Protein AF-A0A7C6NKE1-F1 (afdb_monomer)

Sequence (172 aa):
MLIKQHADLFPNSGSLTVALSKFHKRTLKLDEVDITSKAIISVIVDIAYKNPRTYPVCFAILSKFISLLDDRSQNTLIQKIQNKFTKLNNVGYMEVWFQRAIKNKLNEIELNEPLCKLVKGEKVNIWNSEWISSCKLTKLMDSADFIDKDKLDEAEPIINSLEFNLFAQASG

Structure (mmCIF, N/CA/C/O backbone):
data_AF-A0A7C6NKE1-F1
#
_entry.id   AF-A0A7C6NKE1-F1
#
loop_
_atom_site.group_PDB
_atom_site.id
_atom_site.type_symbol
_atom_site.label_atom_id
_atom_site.label_alt_id
_atom_site.label_comp_id
_atom_site.label_asym_id
_atom_site.label_entity_id
_atom_site.label_seq_id
_atom_site.pdbx_PDB_ins_code
_atom_site.Cartn_x
_atom_site.Cartn_y
_atom_site.Cartn_z
_atom_site.occupancy
_atom_site.B_iso_or_equiv
_atom_site.auth_seq_id
_atom_site.auth_comp_id
_atom_site.auth_asym_id
_atom_site.auth_atom_id
_atom_site.pdbx_PDB_model_n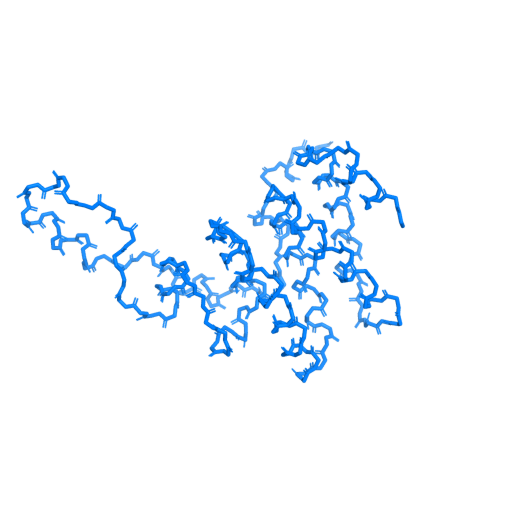um
ATOM 1 N N . MET A 1 1 ? 9.478 7.383 -18.198 1.00 64.75 1 MET A N 1
ATOM 2 C CA . MET A 1 1 ? 9.034 8.761 -17.887 1.00 64.75 1 MET A CA 1
ATOM 3 C C . MET A 1 1 ? 7.720 9.171 -18.585 1.00 64.75 1 MET A C 1
ATOM 5 O O . MET A 1 1 ? 7.336 10.318 -18.453 1.00 64.75 1 MET A O 1
ATOM 9 N N . LEU A 1 2 ? 6.980 8.252 -19.236 1.00 83.12 2 LEU A N 1
ATOM 10 C CA . LEU A 1 2 ? 5.728 8.561 -19.958 1.00 83.12 2 LEU A CA 1
ATOM 11 C C . LEU A 1 2 ? 4.459 8.420 -19.091 1.00 83.12 2 LEU A C 1
ATOM 13 O O . LEU A 1 2 ? 3.610 9.301 -19.082 1.00 83.12 2 LEU A O 1
ATOM 17 N N . ILE A 1 3 ? 4.357 7.350 -18.286 1.00 84.00 3 ILE A N 1
ATOM 18 C CA . ILE A 1 3 ? 3.213 7.138 -17.370 1.00 84.00 3 ILE A CA 1
ATOM 19 C C . ILE A 1 3 ? 3.105 8.283 -16.355 1.00 84.00 3 ILE A C 1
ATOM 21 O O . ILE A 1 3 ? 2.009 8.729 -16.037 1.00 84.00 3 ILE A O 1
ATOM 25 N N . LYS A 1 4 ? 4.247 8.792 -15.879 1.00 88.00 4 LYS A N 1
ATOM 26 C CA . LYS A 1 4 ? 4.288 9.925 -14.954 1.00 88.00 4 LYS A CA 1
ATOM 27 C C . LYS A 1 4 ? 3.744 11.207 -15.582 1.00 88.00 4 LYS A C 1
ATOM 29 O O . LYS A 1 4 ? 2.907 11.855 -14.971 1.00 88.00 4 LYS A O 1
ATOM 34 N N . GLN A 1 5 ? 4.185 11.532 -16.797 1.00 87.06 5 GLN A N 1
ATOM 35 C CA . GLN A 1 5 ? 3.672 12.684 -17.543 1.00 87.06 5 GLN A CA 1
ATOM 36 C C . GLN A 1 5 ? 2.162 12.561 -17.771 1.00 87.06 5 GLN A C 1
ATOM 38 O O . GLN A 1 5 ? 1.427 13.510 -17.530 1.00 87.06 5 GLN A O 1
ATOM 43 N N . HIS A 1 6 ? 1.684 11.371 -18.148 1.00 84.69 6 HIS A N 1
ATOM 44 C CA . HIS A 1 6 ? 0.252 11.105 -18.292 1.00 84.69 6 HIS A CA 1
ATOM 45 C C . HIS A 1 6 ? -0.520 11.300 -16.982 1.00 84.69 6 HIS A C 1
ATOM 47 O O . HIS A 1 6 ? -1.599 11.879 -16.991 1.00 84.69 6 HIS A O 1
ATOM 53 N N . ALA A 1 7 ? 0.041 10.860 -15.853 1.00 87.38 7 ALA A N 1
ATOM 54 C CA . ALA A 1 7 ? -0.569 11.037 -14.537 1.00 87.38 7 ALA A CA 1
ATOM 55 C C . ALA A 1 7 ? -0.670 12.506 -14.109 1.00 87.38 7 ALA A C 1
ATOM 57 O O . ALA A 1 7 ? -1.627 12.871 -13.434 1.00 87.38 7 ALA A O 1
ATOM 58 N N . ASP A 1 8 ? 0.309 13.332 -14.488 1.00 88.75 8 ASP A N 1
ATOM 59 C CA . ASP A 1 8 ? 0.290 14.766 -14.194 1.00 88.75 8 ASP A CA 1
ATOM 60 C C . ASP A 1 8 ? -0.699 15.522 -15.100 1.00 88.75 8 ASP A C 1
ATOM 62 O O . ASP A 1 8 ? -1.355 16.451 -14.638 1.00 88.75 8 ASP A O 1
ATOM 66 N N . LEU A 1 9 ? -0.835 15.118 -16.370 1.00 88.06 9 LEU A N 1
ATOM 67 C CA . LEU A 1 9 ? -1.745 15.752 -17.335 1.00 88.06 9 LEU A CA 1
ATOM 68 C C . LEU A 1 9 ? -3.209 15.313 -17.165 1.00 88.06 9 LEU A C 1
ATOM 70 O O . LEU A 1 9 ? -4.119 16.114 -17.364 1.00 88.06 9 LEU A O 1
ATOM 74 N N . PHE A 1 10 ? -3.442 14.046 -16.808 1.00 88.44 10 PHE A N 1
ATOM 75 C CA . PHE A 1 10 ? -4.771 13.431 -16.728 1.00 88.44 10 PHE A CA 1
ATOM 76 C C . PHE A 1 10 ? -4.966 12.685 -15.396 1.00 88.44 10 PHE A C 1
ATOM 78 O O . PHE A 1 10 ? -5.048 11.446 -15.375 1.00 88.44 10 PHE A O 1
ATOM 85 N N . PRO A 1 11 ? -5.042 13.413 -14.267 1.00 85.69 11 PRO A N 1
ATOM 86 C CA . PRO A 1 11 ? -5.164 12.805 -12.950 1.00 85.69 11 PRO A CA 1
ATOM 87 C C . PRO A 1 11 ? -6.457 11.993 -12.814 1.00 85.69 11 PRO A C 1
ATOM 89 O O . PRO A 1 11 ? -7.493 12.323 -13.390 1.00 85.69 11 PRO A O 1
ATOM 92 N N . ASN A 1 12 ? -6.397 10.904 -12.047 1.00 81.31 12 ASN A N 1
ATOM 93 C CA . ASN A 1 12 ? -7.501 9.965 -11.796 1.00 81.31 12 ASN A CA 1
ATOM 94 C C . ASN A 1 12 ? -8.176 9.381 -13.059 1.00 81.31 12 ASN A C 1
ATOM 96 O O . ASN A 1 12 ? -9.270 8.816 -12.973 1.00 81.31 12 ASN A O 1
ATOM 100 N N . SER A 1 13 ? -7.530 9.469 -14.227 1.00 86.56 13 SER A N 1
ATOM 101 C CA . SER A 1 13 ? -8.045 8.902 -15.474 1.00 86.56 13 SER A CA 1
ATOM 102 C C . SER A 1 13 ? -8.012 7.371 -15.459 1.00 86.56 13 SER A C 1
ATOM 104 O O . SER A 1 13 ? -7.025 6.759 -15.051 1.00 86.56 13 SER A O 1
ATOM 106 N N . GLY A 1 14 ? -9.050 6.723 -15.998 1.00 84.56 14 GLY A N 1
ATOM 107 C CA . GLY A 1 14 ? -9.061 5.264 -16.171 1.00 84.56 14 GLY A CA 1
ATOM 108 C C . GLY A 1 14 ? -7.918 4.759 -17.062 1.00 84.56 14 GLY A C 1
ATOM 109 O O . GLY A 1 14 ? -7.361 3.690 -16.820 1.00 84.56 14 GLY A O 1
ATOM 110 N N . SER A 1 15 ? -7.494 5.567 -18.038 1.00 88.38 15 SER A N 1
ATOM 111 C CA . SER A 1 15 ? -6.351 5.257 -18.908 1.00 88.38 15 SER A CA 1
ATOM 112 C C . SER A 1 15 ? -5.026 5.145 -18.139 1.00 88.38 15 SER A C 1
ATOM 114 O O . SER A 1 15 ? -4.189 4.306 -18.478 1.00 88.38 15 SER A O 1
ATOM 116 N N . LEU A 1 16 ? -4.859 5.919 -17.057 1.00 90.69 16 LEU A N 1
ATOM 117 C CA . LEU A 1 16 ? -3.704 5.822 -16.165 1.00 90.69 16 LEU A CA 1
ATOM 118 C C . LEU A 1 16 ? -3.700 4.480 -15.427 1.00 90.69 16 LEU A C 1
ATOM 120 O O . LEU A 1 16 ? -2.677 3.795 -15.409 1.00 90.69 16 LEU A O 1
ATOM 124 N N . THR A 1 17 ? -4.846 4.060 -14.884 1.00 89.88 17 THR A N 1
ATOM 125 C CA . THR A 1 17 ? -4.991 2.747 -14.237 1.00 89.88 17 THR A CA 1
ATOM 126 C C . THR A 1 17 ? -4.691 1.607 -15.211 1.00 89.88 17 THR A C 1
ATOM 128 O O . THR A 1 17 ? -4.006 0.653 -14.841 1.00 89.88 17 THR A O 1
ATOM 131 N N . VAL A 1 18 ? -5.125 1.711 -16.473 1.00 89.62 18 VAL A N 1
ATOM 132 C CA . VAL A 1 18 ? -4.809 0.722 -17.521 1.00 89.62 18 VAL A CA 1
ATOM 133 C C . VAL A 1 18 ? -3.303 0.666 -17.793 1.00 89.62 18 VAL A C 1
ATOM 135 O O . VAL A 1 18 ? -2.728 -0.423 -17.846 1.00 89.62 18 VAL A O 1
ATOM 138 N N . ALA A 1 19 ? -2.641 1.818 -17.932 1.00 92.19 19 ALA A N 1
ATOM 139 C CA . ALA A 1 19 ? -1.197 1.882 -18.153 1.00 92.19 19 ALA A CA 1
ATOM 140 C C . ALA A 1 19 ? -0.405 1.296 -16.971 1.00 92.19 19 ALA A C 1
ATOM 142 O O . ALA A 1 19 ? 0.504 0.488 -17.176 1.00 92.19 19 ALA A O 1
ATOM 143 N N . LEU A 1 20 ? -0.790 1.636 -15.738 1.00 94.12 20 LEU A N 1
ATOM 144 C CA . LEU A 1 20 ? -0.202 1.079 -14.518 1.00 94.12 20 LEU A CA 1
ATOM 145 C C . LEU A 1 20 ? -0.454 -0.425 -14.399 1.00 94.12 20 LEU A C 1
ATOM 147 O O . LEU A 1 20 ? 0.448 -1.157 -14.016 1.00 94.12 20 LEU A O 1
ATOM 151 N N . SER A 1 21 ? -1.627 -0.916 -14.799 1.00 92.69 21 SER A N 1
ATOM 152 C CA . SER A 1 21 ? -1.938 -2.352 -14.768 1.00 92.69 21 SER A CA 1
ATOM 153 C C . SER A 1 21 ? -1.083 -3.137 -15.764 1.00 92.69 21 SER A C 1
ATOM 155 O O . SER A 1 21 ? -0.595 -4.224 -15.455 1.00 92.69 21 SER A O 1
ATOM 157 N N . LYS A 1 22 ? -0.835 -2.575 -16.957 1.00 92.44 22 LYS A N 1
ATOM 158 C CA . LYS A 1 22 ? 0.129 -3.144 -17.914 1.00 92.44 22 LYS A CA 1
ATOM 159 C C . LYS A 1 22 ? 1.545 -3.146 -17.341 1.00 92.44 22 LYS A C 1
ATOM 161 O O . LYS A 1 22 ? 2.273 -4.115 -17.536 1.00 92.44 22 LYS A O 1
ATOM 166 N N . PHE A 1 23 ? 1.933 -2.086 -16.632 1.00 94.38 23 PHE A N 1
ATOM 167 C CA . PHE A 1 23 ? 3.232 -2.017 -15.969 1.00 94.38 23 PHE A CA 1
ATOM 168 C C . PHE A 1 23 ? 3.356 -3.047 -14.839 1.00 94.38 23 PHE A C 1
ATOM 170 O O . PHE A 1 23 ? 4.343 -3.773 -14.813 1.00 94.38 23 PHE A O 1
ATOM 177 N N . HIS A 1 24 ? 2.325 -3.207 -14.007 1.00 95.31 24 HIS A N 1
ATOM 178 C CA . HIS A 1 24 ? 2.257 -4.222 -12.955 1.00 95.31 24 HIS A CA 1
ATOM 179 C C . HIS A 1 24 ? 2.526 -5.637 -13.493 1.00 95.31 24 HIS A C 1
ATOM 181 O O . HIS A 1 24 ? 3.369 -6.362 -12.973 1.00 95.31 24 HIS A O 1
ATOM 187 N N . LYS A 1 25 ? 1.910 -6.012 -14.623 1.00 93.19 25 LYS A N 1
ATOM 188 C CA . LYS A 1 25 ? 2.178 -7.310 -15.275 1.00 93.19 25 LYS A CA 1
ATOM 189 C C . LYS A 1 25 ? 3.650 -7.504 -15.665 1.00 93.19 25 LYS A C 1
ATOM 191 O O . LYS A 1 25 ? 4.126 -8.634 -15.709 1.00 93.19 25 LYS A O 1
ATOM 196 N N . ARG A 1 26 ? 4.371 -6.423 -15.983 1.00 92.81 26 ARG A N 1
ATOM 197 C CA . ARG A 1 26 ? 5.807 -6.474 -16.300 1.00 92.81 26 ARG A CA 1
ATOM 198 C C . ARG A 1 26 ? 6.650 -6.558 -15.032 1.00 92.81 26 ARG A C 1
ATOM 200 O O . ARG A 1 26 ? 7.621 -7.302 -15.035 1.00 92.81 26 ARG A O 1
ATOM 207 N N . THR A 1 27 ? 6.270 -5.855 -13.962 1.00 93.44 27 THR A N 1
ATOM 208 C CA . THR A 1 27 ? 7.012 -5.880 -12.691 1.00 93.44 27 THR A CA 1
ATOM 209 C C . THR A 1 27 ? 6.961 -7.242 -12.009 1.00 93.44 27 THR A C 1
ATOM 211 O O . THR A 1 27 ? 7.920 -7.614 -11.347 1.00 93.44 27 THR A O 1
ATOM 214 N N . LEU A 1 28 ? 5.893 -8.024 -12.206 1.00 93.25 28 LEU A N 1
ATOM 215 C CA . LEU A 1 28 ? 5.812 -9.392 -11.674 1.00 93.25 28 LEU A CA 1
ATOM 216 C C . LEU A 1 28 ? 6.929 -10.314 -12.191 1.00 93.25 28 LEU A C 1
ATOM 218 O O . LEU A 1 28 ? 7.305 -11.238 -11.481 1.00 93.25 28 LEU A O 1
ATOM 222 N N . LYS A 1 29 ? 7.485 -10.028 -13.377 1.00 93.31 29 LYS A N 1
ATOM 223 C CA . LYS A 1 29 ? 8.588 -10.783 -13.996 1.00 93.31 29 LYS A CA 1
ATOM 224 C C . LYS A 1 29 ? 9.981 -10.368 -13.505 1.00 93.31 29 LYS A C 1
ATOM 226 O O . LYS A 1 29 ? 10.966 -10.835 -14.057 1.00 93.31 29 LYS A O 1
ATOM 231 N N . LEU A 1 30 ? 10.067 -9.415 -12.576 1.00 93.56 30 LEU A N 1
ATOM 232 C CA . LEU A 1 30 ? 11.342 -8.998 -11.997 1.00 93.56 30 LEU A CA 1
ATOM 233 C C . LEU A 1 30 ? 11.765 -9.992 -10.917 1.00 93.56 30 LEU A C 1
ATOM 235 O O . LEU A 1 30 ? 10.972 -10.289 -10.017 1.00 93.56 30 LEU A O 1
ATOM 239 N N . ASP A 1 31 ? 13.018 -10.425 -10.984 1.00 92.88 31 ASP A N 1
ATOM 240 C CA . ASP A 1 31 ? 13.620 -11.337 -10.006 1.00 92.88 31 ASP A CA 1
ATOM 241 C C . ASP A 1 31 ? 14.565 -10.613 -9.037 1.00 92.88 31 ASP A C 1
ATOM 243 O O . ASP A 1 31 ? 14.838 -11.110 -7.950 1.00 92.88 31 ASP A O 1
ATOM 247 N N . GLU A 1 32 ? 15.009 -9.405 -9.390 1.00 93.19 32 GLU A N 1
ATOM 248 C CA . GLU A 1 32 ? 15.888 -8.576 -8.568 1.00 93.19 32 GLU A CA 1
ATOM 249 C C . GLU A 1 32 ? 15.597 -7.081 -8.750 1.00 93.19 32 GLU A C 1
ATOM 251 O O . GLU A 1 32 ? 14.952 -6.655 -9.716 1.00 93.19 32 GLU A O 1
ATOM 256 N N . VAL A 1 33 ? 16.066 -6.280 -7.792 1.00 92.81 33 VAL A N 1
ATOM 257 C CA . VAL A 1 33 ? 16.090 -4.820 -7.904 1.00 92.81 33 VAL A CA 1
ATOM 258 C C . VAL A 1 33 ? 17.428 -4.351 -8.459 1.00 92.81 33 VAL A C 1
ATOM 260 O O . VAL A 1 33 ? 18.487 -4.866 -8.118 1.00 92.81 33 VAL A O 1
ATOM 263 N N . ASP A 1 34 ? 17.375 -3.305 -9.268 1.00 91.12 34 ASP A N 1
ATOM 264 C CA . ASP A 1 34 ? 18.539 -2.660 -9.863 1.00 91.12 34 ASP A 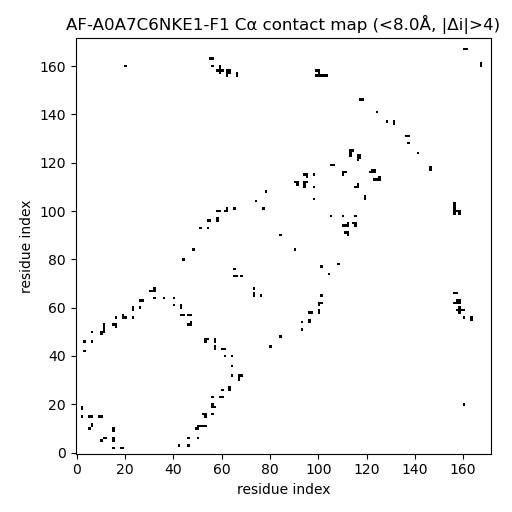CA 1
ATOM 265 C C . ASP A 1 34 ? 18.637 -1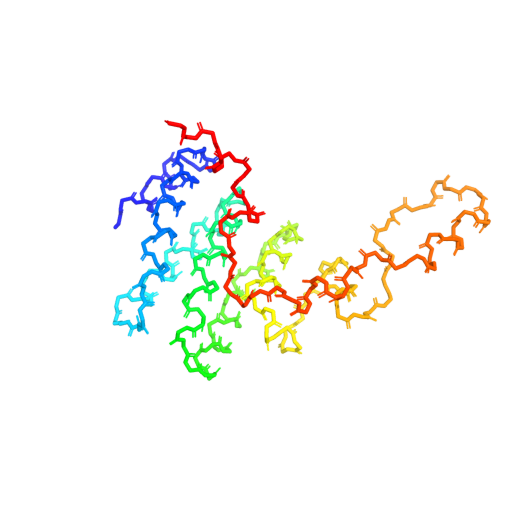.182 -9.442 1.00 91.12 34 ASP A C 1
ATOM 267 O O . ASP A 1 34 ? 17.827 -0.646 -8.675 1.00 91.12 34 ASP A O 1
ATOM 271 N N . ILE A 1 35 ? 19.618 -0.472 -10.002 1.00 86.00 35 ILE A N 1
ATOM 272 C CA . ILE A 1 35 ? 19.810 0.956 -9.731 1.00 86.00 35 ILE A CA 1
ATOM 273 C C . ILE A 1 35 ? 18.605 1.816 -10.161 1.00 86.00 35 ILE A C 1
ATOM 275 O O . ILE A 1 35 ? 18.363 2.882 -9.588 1.00 86.00 35 ILE A O 1
ATOM 279 N N . THR A 1 36 ? 17.816 1.358 -11.141 1.00 89.56 36 THR A N 1
ATOM 280 C CA . THR A 1 36 ? 16.654 2.090 -11.664 1.00 89.56 36 THR A CA 1
ATOM 281 C C . THR A 1 36 ? 15.400 1.891 -10.812 1.00 89.56 36 THR A C 1
ATOM 283 O O . THR A 1 36 ? 14.537 2.774 -10.756 1.00 89.56 36 THR A O 1
ATOM 286 N N . SER A 1 37 ? 15.330 0.792 -10.061 1.00 92.56 37 SER A N 1
ATOM 287 C CA . SER A 1 37 ? 14.192 0.402 -9.226 1.00 92.56 37 SER A CA 1
ATOM 288 C C . SER A 1 37 ? 13.832 1.474 -8.199 1.00 92.56 37 SER A C 1
ATOM 290 O O . SER A 1 37 ? 12.660 1.811 -8.032 1.00 92.56 37 SER A O 1
ATOM 292 N N . LYS A 1 38 ? 14.829 2.127 -7.588 1.00 91.75 38 LYS A N 1
ATOM 293 C CA . LYS A 1 38 ? 14.603 3.245 -6.655 1.00 91.75 38 LYS A CA 1
ATOM 294 C C . LYS A 1 38 ? 13.885 4.428 -7.315 1.00 91.75 38 LYS A C 1
ATOM 296 O O . LYS A 1 38 ? 13.002 5.036 -6.705 1.00 91.75 38 LYS A O 1
ATOM 301 N N . ALA A 1 39 ? 14.243 4.755 -8.557 1.00 93.62 39 ALA A N 1
ATOM 302 C CA . ALA A 1 39 ? 13.590 5.821 -9.310 1.00 93.62 39 ALA A CA 1
ATOM 303 C C . ALA A 1 39 ? 12.151 5.433 -9.679 1.00 93.62 39 ALA A C 1
ATOM 305 O O . ALA A 1 39 ? 11.241 6.250 -9.539 1.00 93.62 39 ALA A O 1
ATOM 306 N N . ILE A 1 40 ? 11.929 4.178 -10.079 1.00 94.94 40 ILE A N 1
ATOM 307 C CA . ILE A 1 40 ? 10.595 3.648 -10.381 1.00 94.94 40 ILE A CA 1
ATOM 308 C C . ILE A 1 40 ? 9.697 3.716 -9.145 1.00 94.94 40 ILE A C 1
ATOM 310 O O . ILE A 1 40 ? 8.611 4.282 -9.224 1.00 94.94 40 ILE A O 1
ATOM 314 N N . ILE A 1 41 ? 10.159 3.212 -7.999 1.00 96.38 41 ILE A N 1
ATOM 315 C CA . ILE A 1 41 ? 9.421 3.254 -6.731 1.00 96.38 41 ILE A CA 1
ATOM 316 C C . ILE A 1 41 ? 9.034 4.696 -6.389 1.00 96.38 41 ILE A C 1
ATOM 318 O O . ILE A 1 41 ? 7.868 4.970 -6.114 1.00 96.38 41 ILE A O 1
ATOM 322 N N . SER A 1 42 ? 9.978 5.638 -6.483 1.00 95.50 42 SER A N 1
ATOM 323 C CA . SER A 1 42 ? 9.710 7.062 -6.239 1.00 95.50 42 SER A CA 1
ATOM 324 C C . SER A 1 42 ? 8.607 7.614 -7.152 1.00 95.50 42 SER A C 1
ATOM 326 O O . SER A 1 42 ? 7.693 8.299 -6.688 1.00 95.50 42 SER A O 1
ATOM 328 N N . VAL A 1 43 ? 8.640 7.260 -8.442 1.00 95.94 43 VAL A N 1
ATOM 329 C CA . VAL A 1 43 ? 7.615 7.648 -9.421 1.00 95.94 43 VAL A CA 1
ATOM 330 C C . VAL A 1 43 ? 6.255 7.035 -9.084 1.00 95.94 43 VAL A C 1
ATOM 332 O O . VAL A 1 43 ? 5.256 7.749 -9.114 1.00 95.94 43 VAL A O 1
ATOM 335 N N . ILE A 1 44 ? 6.196 5.744 -8.746 1.00 97.31 44 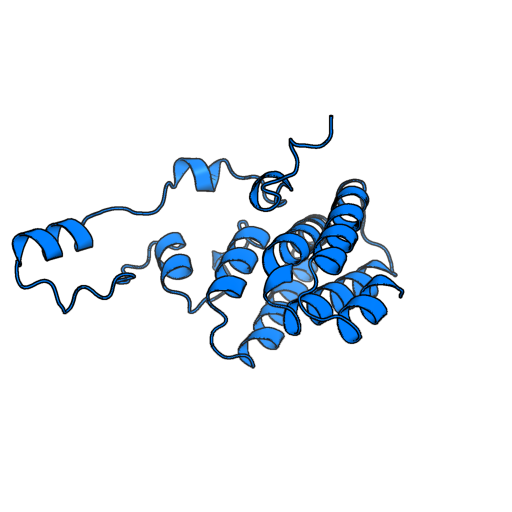ILE A N 1
ATOM 336 C CA . ILE A 1 44 ? 4.944 5.060 -8.387 1.00 97.31 44 ILE A CA 1
ATOM 337 C C . ILE A 1 44 ? 4.327 5.675 -7.130 1.00 97.31 44 ILE A C 1
ATOM 339 O O . ILE A 1 44 ? 3.126 5.945 -7.113 1.00 97.31 44 ILE A O 1
ATOM 343 N N . VAL A 1 45 ? 5.144 5.964 -6.117 1.00 96.50 45 VAL A N 1
ATOM 344 C CA . VAL A 1 45 ? 4.703 6.637 -4.891 1.00 96.50 45 VAL A CA 1
ATOM 345 C C . VAL A 1 45 ? 4.196 8.052 -5.189 1.00 96.50 45 VAL A C 1
ATOM 347 O O . VAL A 1 45 ? 3.200 8.471 -4.607 1.00 96.50 45 VAL A O 1
ATOM 350 N N . ASP A 1 46 ? 4.835 8.806 -6.092 1.00 95.38 46 ASP A N 1
ATOM 351 C CA . ASP A 1 46 ? 4.342 10.135 -6.492 1.00 95.38 46 ASP A CA 1
ATOM 352 C C . ASP A 1 46 ? 3.005 10.078 -7.239 1.00 95.38 46 ASP A C 1
ATOM 354 O O . ASP A 1 46 ? 2.128 10.906 -6.997 1.00 95.38 46 ASP A O 1
ATOM 358 N N . ILE A 1 47 ? 2.831 9.085 -8.116 1.00 95.50 47 ILE A N 1
ATOM 359 C CA . ILE A 1 47 ? 1.563 8.867 -8.821 1.00 95.50 47 ILE A CA 1
ATOM 360 C C . ILE A 1 47 ? 0.460 8.548 -7.814 1.00 95.50 47 ILE A C 1
ATOM 362 O O . ILE A 1 47 ? -0.573 9.212 -7.849 1.00 95.50 47 ILE A O 1
ATOM 366 N N . ALA A 1 48 ? 0.699 7.600 -6.900 1.00 95.25 48 ALA A N 1
ATOM 367 C CA . ALA A 1 48 ? -0.246 7.246 -5.845 1.00 95.25 48 ALA A CA 1
ATOM 368 C C . ALA A 1 48 ? -0.634 8.479 -5.020 1.00 95.25 48 ALA A C 1
ATOM 370 O O . ALA A 1 48 ? -1.814 8.781 -4.896 1.00 95.25 48 ALA A O 1
ATOM 371 N N . TYR A 1 49 ? 0.351 9.249 -4.551 1.00 93.56 49 TYR A N 1
ATOM 372 C CA . TYR A 1 49 ? 0.135 10.440 -3.724 1.00 93.56 49 TYR A CA 1
ATOM 373 C C . TYR A 1 49 ? -0.833 11.460 -4.346 1.00 93.56 49 TYR A C 1
ATOM 375 O O . TYR A 1 49 ? -1.586 12.114 -3.633 1.00 93.56 49 TYR A O 1
ATOM 383 N N . LYS A 1 50 ? -0.827 11.598 -5.675 1.00 92.25 50 LYS A N 1
ATOM 384 C CA . LYS A 1 50 ? -1.681 12.552 -6.402 1.00 92.25 50 LYS A CA 1
ATOM 385 C C . LYS A 1 50 ? -2.994 11.950 -6.903 1.00 92.25 50 LYS A C 1
ATOM 387 O O . LYS A 1 50 ? -3.889 12.695 -7.291 1.00 92.25 50 LYS A O 1
ATOM 392 N N . ASN A 1 51 ? -3.106 10.623 -6.942 1.00 92.62 51 ASN A N 1
ATOM 393 C CA . ASN A 1 51 ? -4.192 9.927 -7.624 1.00 92.62 51 ASN A CA 1
ATOM 394 C C . ASN A 1 51 ? -4.758 8.801 -6.749 1.00 92.62 51 ASN A C 1
ATOM 396 O O . ASN A 1 51 ? -4.386 7.640 -6.927 1.00 92.62 51 ASN A O 1
ATOM 400 N N . PRO A 1 52 ? -5.715 9.088 -5.849 1.00 91.88 52 PRO A N 1
ATOM 401 C CA . PRO A 1 52 ? -6.314 8.064 -4.992 1.00 91.88 52 PRO A CA 1
ATOM 402 C C . PRO A 1 52 ? -6.913 6.876 -5.751 1.00 91.88 52 PRO A C 1
ATOM 404 O O . PRO A 1 52 ? -6.885 5.739 -5.280 1.00 91.88 52 PRO A O 1
ATOM 407 N N . ARG A 1 53 ? -7.389 7.102 -6.983 1.00 91.62 53 ARG A N 1
ATOM 408 C CA . ARG A 1 53 ? -7.908 6.032 -7.847 1.00 91.62 53 ARG A CA 1
ATOM 409 C C . ARG A 1 53 ? -6.849 4.980 -8.204 1.00 91.62 53 ARG A C 1
ATOM 411 O O . ARG A 1 53 ? -7.203 3.859 -8.560 1.00 91.62 53 ARG A O 1
ATOM 418 N N . THR A 1 54 ? -5.560 5.317 -8.141 1.00 94.31 54 THR A N 1
ATOM 419 C CA . THR A 1 54 ? -4.473 4.402 -8.508 1.00 94.31 54 THR A CA 1
ATOM 420 C C . THR A 1 54 ? -3.899 3.634 -7.326 1.00 94.31 54 THR A C 1
ATOM 422 O O . THR A 1 54 ? -3.032 2.799 -7.563 1.00 94.31 54 THR A O 1
ATOM 425 N N . TYR A 1 55 ? -4.364 3.855 -6.087 1.00 95.19 55 TYR A N 1
ATOM 426 C CA . TYR A 1 55 ? -3.849 3.129 -4.919 1.00 95.19 55 TYR A CA 1
ATOM 427 C C . TYR A 1 55 ? -3.784 1.610 -5.122 1.00 95.19 55 TYR A C 1
ATOM 429 O O . TYR A 1 55 ? -2.685 1.084 -4.961 1.00 95.19 55 TYR A O 1
ATOM 437 N N . PRO A 1 56 ? -4.840 0.912 -5.588 1.00 95.88 56 PRO A N 1
ATOM 438 C CA . PRO A 1 56 ? -4.779 -0.543 -5.721 1.00 95.88 56 PRO A CA 1
ATOM 439 C C . PRO A 1 56 ? -3.609 -1.024 -6.584 1.00 95.88 56 PRO A C 1
ATOM 441 O O . PRO A 1 56 ? -2.772 -1.815 -6.157 1.00 95.88 56 PRO A O 1
ATOM 444 N N . VAL A 1 57 ? -3.494 -0.473 -7.795 1.00 96.31 57 VAL A N 1
ATOM 445 C CA . VAL A 1 57 ? -2.460 -0.884 -8.749 1.00 96.31 57 VAL A CA 1
ATOM 446 C C . VAL A 1 57 ? -1.069 -0.392 -8.342 1.00 96.31 57 VAL A C 1
ATOM 448 O O . VAL A 1 57 ? -0.085 -1.101 -8.543 1.00 96.31 57 VAL A O 1
ATOM 451 N N . CYS A 1 58 ? -0.960 0.798 -7.744 1.00 97.31 58 CYS A N 1
ATOM 452 C CA . CYS A 1 58 ? 0.309 1.325 -7.246 1.00 97.31 58 CYS A CA 1
ATOM 453 C C . CYS A 1 58 ? 0.844 0.478 -6.089 1.00 97.31 58 CYS A C 1
ATOM 455 O O . CYS A 1 58 ? 2.012 0.100 -6.119 1.00 97.31 58 CYS A O 1
ATOM 457 N N . PHE A 1 59 ? 0.010 0.147 -5.100 1.00 97.62 59 PHE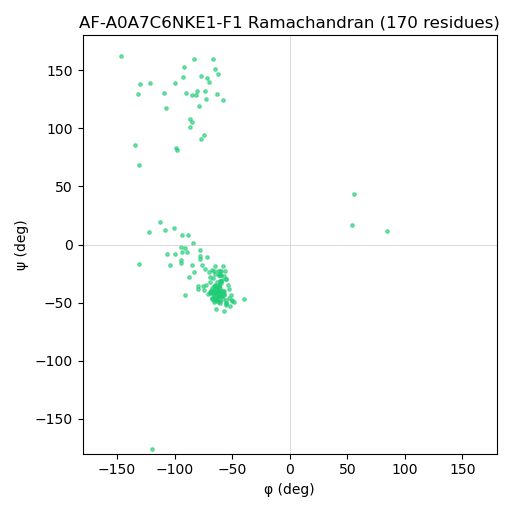 A N 1
ATOM 458 C CA . PHE A 1 59 ? 0.421 -0.693 -3.977 1.00 97.62 59 PHE A CA 1
ATOM 459 C C . PHE A 1 59 ? 0.672 -2.141 -4.393 1.00 97.62 59 PHE A C 1
ATOM 461 O O . PHE A 1 59 ? 1.575 -2.765 -3.844 1.00 97.62 59 PHE A O 1
ATOM 468 N N . ALA A 1 60 ? 0.005 -2.638 -5.437 1.00 97.38 60 ALA A N 1
ATOM 469 C CA . ALA A 1 60 ? 0.361 -3.923 -6.028 1.00 97.38 60 ALA A CA 1
ATOM 470 C C . ALA A 1 60 ? 1.774 -3.919 -6.630 1.00 97.38 60 ALA A C 1
ATOM 472 O O . ALA A 1 60 ? 2.591 -4.779 -6.303 1.00 97.38 60 ALA A O 1
ATOM 473 N N . ILE A 1 61 ? 2.123 -2.888 -7.406 1.00 97.69 61 ILE A N 1
ATOM 474 C CA . ILE A 1 61 ? 3.494 -2.705 -7.908 1.00 97.69 61 ILE A CA 1
ATOM 475 C C . ILE A 1 61 ? 4.496 -2.592 -6.749 1.00 97.69 61 ILE A C 1
ATOM 477 O O . ILE A 1 61 ? 5.555 -3.218 -6.786 1.00 97.69 61 ILE A O 1
ATOM 481 N N . LEU A 1 62 ? 4.171 -1.810 -5.715 1.00 97.88 62 LEU A N 1
ATOM 482 C CA . LEU A 1 62 ? 5.047 -1.626 -4.557 1.00 97.88 62 LEU A CA 1
ATOM 483 C C . LEU A 1 62 ? 5.244 -2.922 -3.765 1.00 97.88 62 LEU A C 1
ATOM 485 O O . LEU A 1 62 ? 6.370 -3.180 -3.362 1.00 97.88 62 LEU A O 1
ATOM 489 N N . SER A 1 63 ? 4.213 -3.756 -3.603 1.00 97.31 63 SER A N 1
ATOM 490 C CA . SER A 1 63 ? 4.322 -5.055 -2.921 1.00 97.31 63 SER A CA 1
ATOM 491 C C . SER A 1 63 ? 5.360 -5.962 -3.588 1.00 97.31 63 SER A C 1
ATOM 493 O O . SER A 1 63 ? 6.196 -6.561 -2.913 1.00 97.31 63 SER A O 1
ATOM 495 N N . LYS A 1 64 ? 5.404 -5.962 -4.930 1.00 97.25 64 LYS A N 1
ATOM 496 C CA . LYS A 1 64 ? 6.432 -6.678 -5.688 1.00 97.25 64 LYS A CA 1
ATOM 497 C C . LYS A 1 64 ? 7.821 -6.096 -5.428 1.00 97.25 64 LYS A C 1
ATOM 499 O O . LYS A 1 64 ? 8.731 -6.858 -5.127 1.00 97.25 64 LYS A O 1
ATOM 504 N N . PHE A 1 65 ? 8.001 -4.777 -5.490 1.00 97.12 65 PHE A N 1
ATOM 505 C CA . PHE A 1 65 ? 9.307 -4.177 -5.186 1.00 97.12 65 PHE A CA 1
ATOM 506 C C . PHE A 1 65 ? 9.762 -4.436 -3.747 1.00 97.12 65 PHE A C 1
ATOM 508 O O . PHE A 1 65 ? 10.925 -4.757 -3.544 1.00 97.12 65 PHE A O 1
ATOM 515 N N . ILE A 1 66 ? 8.863 -4.337 -2.765 1.00 96.12 66 ILE A N 1
ATOM 516 C CA . ILE A 1 66 ? 9.157 -4.631 -1.356 1.00 96.12 66 ILE A CA 1
ATOM 517 C C . ILE A 1 66 ? 9.623 -6.083 -1.215 1.00 96.12 66 ILE A C 1
ATOM 519 O O . ILE A 1 66 ? 10.646 -6.321 -0.585 1.00 96.12 66 ILE A O 1
ATOM 523 N N . SER A 1 67 ? 8.948 -7.035 -1.872 1.00 95.69 67 SER A N 1
ATOM 524 C CA . SER A 1 67 ? 9.308 -8.462 -1.813 1.00 95.69 67 SER A CA 1
ATOM 525 C C . SER A 1 67 ? 10.722 -8.791 -2.317 1.00 95.69 67 SER A C 1
ATOM 527 O O . SER A 1 67 ? 11.274 -9.814 -1.929 1.00 95.69 67 SER A O 1
ATOM 529 N N . LEU A 1 68 ? 11.311 -7.930 -3.155 1.00 95.88 68 LEU A N 1
ATOM 530 C CA . LEU A 1 68 ? 12.651 -8.105 -3.728 1.00 95.88 68 LEU A CA 1
ATOM 531 C C . LEU A 1 68 ? 13.766 -7.423 -2.914 1.00 95.88 68 LEU A C 1
ATOM 533 O O . LEU A 1 68 ? 14.939 -7.547 -3.258 1.00 95.88 68 LEU A O 1
ATOM 537 N N . LEU A 1 69 ? 13.419 -6.657 -1.878 1.00 95.38 69 LEU A N 1
ATOM 538 C CA . LEU A 1 69 ? 14.378 -5.950 -1.030 1.00 95.38 69 LEU A CA 1
ATOM 539 C C . LEU A 1 69 ? 14.779 -6.798 0.179 1.00 95.38 69 LEU A C 1
ATOM 541 O O . LEU A 1 69 ? 13.982 -7.587 0.684 1.00 95.38 69 LEU A O 1
ATOM 545 N N . ASP A 1 70 ? 15.988 -6.569 0.693 1.00 94.88 70 ASP A N 1
ATOM 546 C CA . ASP A 1 70 ? 16.394 -7.071 2.005 1.00 94.88 70 ASP A CA 1
ATOM 547 C C . ASP A 1 70 ? 15.595 -6.397 3.133 1.00 94.88 70 ASP A C 1
ATOM 549 O O . ASP A 1 70 ? 15.064 -5.296 2.974 1.00 94.88 70 ASP A O 1
ATOM 553 N N . ASP A 1 71 ? 15.562 -7.040 4.297 1.00 94.00 71 ASP A N 1
ATOM 554 C CA . ASP A 1 71 ? 14.770 -6.632 5.461 1.00 94.00 71 ASP A CA 1
ATOM 555 C C . ASP A 1 71 ? 14.964 -5.156 5.868 1.00 94.00 71 ASP A C 1
ATOM 557 O O . ASP A 1 71 ? 14.001 -4.417 6.097 1.00 94.00 71 ASP A O 1
ATOM 561 N N . ARG A 1 72 ? 16.214 -4.668 5.871 1.00 94.81 72 ARG A N 1
ATOM 562 C CA . ARG A 1 72 ? 16.513 -3.275 6.246 1.00 94.81 72 ARG A CA 1
ATOM 563 C C . ARG A 1 72 ? 15.998 -2.301 5.194 1.00 94.81 72 ARG A C 1
ATOM 565 O O . ARG A 1 72 ? 15.449 -1.244 5.529 1.00 94.81 72 ARG A O 1
ATOM 572 N N . SER A 1 73 ? 16.180 -2.638 3.920 1.00 94.69 73 SER A N 1
ATOM 573 C CA . SER A 1 73 ? 15.697 -1.833 2.798 1.00 94.69 73 SER A CA 1
ATOM 574 C C . SER A 1 73 ? 14.169 -1.809 2.715 1.00 94.69 73 SER A C 1
ATOM 576 O O . SER A 1 73 ? 13.609 -0.746 2.430 1.00 94.69 73 SER A O 1
ATOM 578 N N . GLN A 1 74 ? 13.495 -2.925 3.018 1.00 95.38 74 GLN A N 1
ATOM 579 C CA . GLN A 1 74 ? 12.036 -2.991 3.144 1.00 95.38 74 GLN A CA 1
ATOM 580 C C . GLN A 1 74 ? 11.550 -1.989 4.188 1.00 95.38 74 GLN A C 1
ATOM 582 O O . GLN A 1 74 ? 10.807 -1.069 3.847 1.00 95.38 74 GLN A O 1
ATOM 587 N N . ASN A 1 75 ? 12.051 -2.091 5.421 1.00 95.06 75 ASN A N 1
ATOM 588 C CA . ASN A 1 75 ? 11.651 -1.225 6.531 1.00 95.06 75 ASN A CA 1
ATOM 589 C C . ASN A 1 75 ? 11.899 0.256 6.225 1.00 95.06 75 ASN A C 1
ATOM 591 O O . ASN A 1 75 ? 11.033 1.106 6.439 1.00 95.06 75 ASN A O 1
ATOM 595 N N . THR A 1 76 ? 13.046 0.566 5.618 1.00 95.31 76 THR A N 1
ATOM 596 C CA . THR A 1 76 ? 13.386 1.932 5.198 1.00 95.31 76 THR A CA 1
ATOM 597 C C . THR A 1 76 ? 12.401 2.478 4.160 1.00 95.31 76 THR A C 1
ATOM 599 O O . THR A 1 76 ? 11.999 3.643 4.228 1.00 95.31 76 THR A O 1
ATOM 602 N N . LEU A 1 77 ? 12.036 1.677 3.155 1.00 95.75 77 LEU A N 1
ATOM 603 C CA . LEU A 1 77 ? 11.095 2.093 2.114 1.00 95.75 77 LEU A CA 1
ATOM 604 C C . LEU A 1 77 ? 9.693 2.288 2.691 1.00 95.75 77 LEU A C 1
ATOM 606 O O . LEU A 1 77 ? 9.050 3.308 2.445 1.00 95.75 77 LEU A O 1
ATOM 610 N N . ILE A 1 78 ? 9.253 1.319 3.475 1.00 96.12 78 ILE A N 1
ATOM 611 C CA . ILE A 1 78 ? 7.962 1.283 4.136 1.00 96.12 78 ILE A CA 1
ATOM 612 C C . ILE A 1 78 ? 7.753 2.540 5.003 1.00 96.12 78 ILE A C 1
ATOM 614 O O . ILE A 1 78 ? 6.777 3.268 4.807 1.00 96.12 78 ILE A O 1
ATOM 618 N N . GLN A 1 79 ? 8.716 2.878 5.866 1.00 94.81 79 GLN A N 1
ATOM 619 C CA . GLN A 1 79 ? 8.665 4.093 6.689 1.00 94.81 79 GLN A CA 1
ATOM 620 C C . GLN A 1 79 ? 8.642 5.372 5.841 1.00 94.81 79 GLN A C 1
ATOM 622 O O . GLN A 1 79 ? 7.919 6.321 6.145 1.00 94.81 79 GLN A O 1
ATOM 627 N N . LYS A 1 80 ? 9.407 5.421 4.741 1.00 95.12 80 LYS A N 1
ATOM 628 C CA . LYS A 1 80 ? 9.395 6.574 3.821 1.00 95.12 80 LYS A CA 1
ATOM 629 C C . LYS A 1 80 ? 8.041 6.770 3.151 1.00 95.12 80 LYS A C 1
ATOM 631 O O . LYS A 1 80 ? 7.632 7.916 2.967 1.00 95.12 80 LYS A O 1
ATOM 636 N N . ILE A 1 81 ? 7.370 5.682 2.774 1.00 94.94 81 ILE A N 1
ATOM 637 C CA . ILE A 1 81 ? 6.020 5.736 2.211 1.00 94.94 81 ILE A CA 1
ATOM 638 C C . ILE A 1 81 ? 5.068 6.281 3.275 1.00 94.94 81 ILE A C 1
ATOM 640 O O . ILE A 1 81 ? 4.465 7.324 3.040 1.00 94.94 81 ILE A O 1
ATOM 644 N N . GLN A 1 82 ? 5.014 5.669 4.461 1.00 93.06 82 GLN A N 1
ATOM 645 C CA . GLN A 1 82 ? 4.148 6.121 5.554 1.00 93.06 82 GLN A CA 1
ATOM 646 C C . GLN A 1 82 ? 4.341 7.620 5.851 1.00 93.06 82 GLN A C 1
ATOM 648 O O . GLN A 1 82 ? 3.395 8.397 5.753 1.00 93.06 82 GLN A O 1
ATOM 653 N N 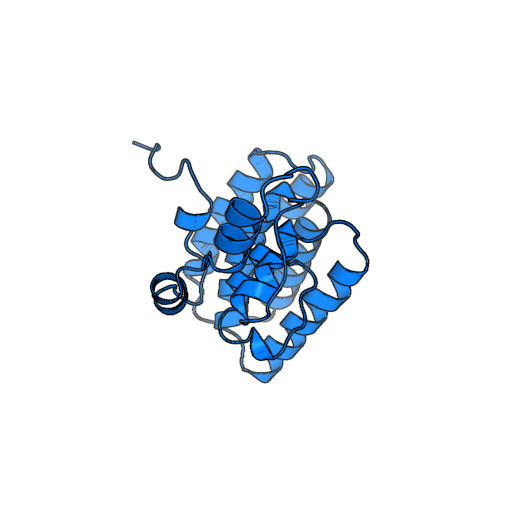. ASN A 1 83 ? 5.585 8.057 6.077 1.00 92.25 83 ASN A N 1
ATOM 654 C CA . ASN A 1 83 ? 5.928 9.455 6.365 1.00 92.25 83 ASN A CA 1
ATOM 655 C C . ASN A 1 83 ? 5.571 10.435 5.240 1.00 92.25 83 ASN A C 1
ATOM 657 O O . ASN A 1 83 ? 5.399 11.631 5.481 1.00 92.25 83 ASN A O 1
ATOM 661 N N . LYS A 1 84 ? 5.503 9.971 3.987 1.00 92.50 84 LYS A N 1
ATOM 662 C CA . LYS A 1 84 ? 5.055 10.816 2.878 1.00 92.50 84 LYS A CA 1
ATOM 663 C C . LYS A 1 84 ? 3.542 11.023 2.935 1.00 92.50 84 LYS A C 1
ATOM 665 O O . LYS A 1 84 ? 3.091 12.135 2.677 1.00 92.50 84 LYS A O 1
ATOM 670 N N . PHE A 1 85 ? 2.782 9.987 3.281 1.00 89.81 85 PHE A N 1
ATOM 671 C CA . PHE A 1 85 ? 1.320 10.013 3.281 1.00 89.81 85 PHE A CA 1
ATOM 672 C C . PHE A 1 85 ? 0.689 10.577 4.560 1.00 89.81 85 PHE A C 1
ATOM 674 O O . PHE A 1 85 ? -0.445 11.036 4.486 1.00 89.81 85 PHE A O 1
ATOM 681 N N . THR A 1 86 ? 1.410 10.663 5.683 1.00 86.25 86 THR A N 1
ATOM 682 C CA . THR A 1 86 ? 0.925 11.339 6.911 1.00 86.25 86 THR A CA 1
ATOM 683 C C . THR A 1 86 ? 0.549 12.809 6.699 1.00 86.25 86 THR A C 1
ATOM 685 O O . THR A 1 86 ? -0.174 13.388 7.502 1.00 86.25 86 THR A O 1
ATOM 688 N N . LYS A 1 87 ? 1.023 13.429 5.611 1.00 84.88 87 LYS A N 1
ATOM 689 C CA . LYS A 1 87 ? 0.698 14.811 5.225 1.00 84.88 87 LYS A CA 1
ATOM 690 C C . LYS A 1 87 ? -0.677 14.960 4.568 1.00 84.88 87 LYS A C 1
ATOM 692 O O . LYS A 1 87 ? -1.114 16.087 4.345 1.00 84.88 87 LYS A O 1
ATOM 697 N N . LEU A 1 88 ? -1.315 13.855 4.189 1.00 87.12 88 LEU A N 1
ATOM 698 C CA . LEU A 1 88 ? -2.617 13.850 3.538 1.00 87.12 88 LEU A CA 1
ATOM 699 C C . LEU A 1 88 ? -3.712 13.539 4.560 1.00 87.12 88 LEU A C 1
ATOM 701 O O . LEU A 1 88 ? -3.577 12.645 5.389 1.00 87.12 88 LEU A O 1
ATOM 705 N N . ASN A 1 89 ? -4.829 14.251 4.446 1.00 82.31 89 ASN A N 1
ATOM 706 C CA . ASN A 1 89 ? -6.049 13.920 5.176 1.00 82.31 89 ASN A CA 1
ATOM 707 C C . ASN A 1 89 ? -6.833 12.837 4.421 1.00 82.31 89 ASN A C 1
ATOM 709 O O . ASN A 1 89 ? -6.671 12.681 3.210 1.00 82.31 89 ASN A O 1
ATOM 713 N N . ASN A 1 90 ? -7.730 12.134 5.119 1.00 83.81 90 ASN A N 1
ATOM 714 C CA . ASN A 1 90 ? -8.641 11.141 4.531 1.00 83.81 90 ASN A CA 1
ATOM 715 C C . ASN A 1 90 ? -7.918 10.024 3.750 1.00 83.81 90 ASN A C 1
ATOM 717 O O . ASN A 1 90 ? -8.329 9.634 2.656 1.00 83.81 90 ASN A O 1
ATOM 721 N N . VAL A 1 91 ? -6.827 9.502 4.317 1.00 88.88 91 VAL A N 1
ATOM 722 C CA . VAL A 1 91 ? -5.995 8.452 3.706 1.00 88.88 91 VAL A CA 1
ATOM 723 C C . VAL A 1 91 ? -6.444 7.027 4.027 1.00 88.88 91 VAL A C 1
ATOM 725 O O . VAL A 1 91 ? -5.757 6.093 3.637 1.00 88.88 91 VAL A O 1
ATOM 728 N N . GLY A 1 92 ? -7.601 6.822 4.655 1.00 92.12 92 GLY A N 1
ATOM 729 C CA . GLY A 1 92 ? -8.079 5.491 5.049 1.00 92.12 92 GLY A CA 1
ATOM 730 C C . GLY A 1 92 ? -8.034 4.446 3.934 1.00 92.12 92 GLY A C 1
ATOM 731 O O . GLY A 1 92 ? -7.432 3.384 4.067 1.00 92.12 92 GLY A O 1
ATOM 732 N N . TYR A 1 93 ? -8.553 4.807 2.757 1.00 93.81 93 TYR A N 1
ATOM 733 C CA . TYR A 1 93 ? -8.506 3.940 1.576 1.00 93.81 93 TYR A CA 1
ATOM 734 C C . TYR A 1 93 ? -7.074 3.610 1.115 1.00 93.81 93 TYR A C 1
ATOM 736 O O . TYR A 1 93 ? -6.805 2.511 0.635 1.00 93.81 93 TYR A O 1
ATOM 744 N N . MET A 1 94 ? -6.145 4.555 1.263 1.00 95.12 94 MET A N 1
ATOM 745 C CA . MET A 1 94 ? -4.725 4.338 0.986 1.00 95.12 94 MET A CA 1
ATOM 746 C C . MET A 1 94 ? -4.119 3.367 2.001 1.00 95.12 94 MET A C 1
ATOM 748 O O . MET A 1 94 ? -3.433 2.432 1.601 1.00 95.12 94 MET A O 1
ATOM 752 N N . GLU A 1 95 ? -4.404 3.563 3.292 1.00 95.62 95 GLU A N 1
ATOM 753 C CA . GLU A 1 95 ? -3.870 2.743 4.381 1.00 95.62 95 GLU A CA 1
ATOM 754 C C . GLU A 1 95 ? -4.288 1.276 4.262 1.00 95.62 95 GLU A C 1
ATOM 756 O O . GLU A 1 95 ? -3.461 0.408 4.520 1.00 95.62 95 GLU A O 1
ATOM 761 N N . VAL A 1 96 ? -5.504 0.989 3.786 1.00 95.56 96 VAL A N 1
ATOM 762 C CA . VAL A 1 96 ? -5.953 -0.388 3.504 1.00 95.56 96 VAL A CA 1
ATOM 763 C C . VAL A 1 96 ? -5.068 -1.055 2.444 1.00 95.56 96 VAL A C 1
ATOM 765 O O . VAL A 1 96 ? -4.568 -2.164 2.639 1.00 95.56 96 VAL A O 1
ATOM 768 N N . TRP A 1 97 ? -4.812 -0.372 1.324 1.00 96.75 97 TRP A N 1
ATOM 769 C CA . TRP A 1 97 ? -3.935 -0.906 0.276 1.00 96.75 97 TRP A CA 1
ATOM 770 C C . TRP A 1 97 ? -2.472 -0.968 0.706 1.00 96.75 97 TRP A C 1
ATOM 772 O O . TRP A 1 97 ? -1.748 -1.881 0.303 1.00 96.75 97 TRP A O 1
ATOM 782 N N . PHE A 1 98 ? -2.038 -0.030 1.546 1.00 96.69 98 PHE A N 1
ATOM 783 C CA . PHE A 1 98 ? -0.705 -0.055 2.117 1.00 96.69 98 PHE A CA 1
ATOM 784 C C . PHE A 1 98 ? -0.535 -1.250 3.054 1.00 96.69 98 PHE A C 1
ATOM 786 O O . PHE A 1 98 ? 0.394 -2.017 2.827 1.00 96.69 98 PHE A O 1
ATOM 793 N N . GLN A 1 99 ? -1.465 -1.474 3.996 1.00 95.75 99 GLN A N 1
ATOM 794 C CA . GLN A 1 99 ? -1.526 -2.648 4.879 1.00 95.75 99 GLN A CA 1
ATOM 795 C C . GLN A 1 99 ? -1.416 -3.948 4.084 1.00 95.75 99 GLN A C 1
ATOM 797 O O . GLN A 1 99 ? -0.607 -4.814 4.416 1.00 95.75 99 GLN A O 1
ATOM 802 N N . ARG A 1 100 ? -2.185 -4.064 2.997 1.00 95.56 100 ARG A N 1
ATOM 803 C CA . ARG A 1 100 ? -2.159 -5.240 2.125 1.00 95.56 100 ARG A CA 1
ATOM 804 C C . ARG A 1 100 ? -0.791 -5.455 1.465 1.00 95.56 100 ARG A C 1
ATOM 806 O O . ARG A 1 100 ? -0.353 -6.601 1.363 1.00 95.56 100 ARG A O 1
ATOM 813 N N . ALA A 1 101 ? -0.111 -4.383 1.047 1.00 96.69 101 ALA A N 1
ATOM 814 C CA . ALA A 1 101 ? 1.209 -4.444 0.408 1.00 96.69 101 ALA A CA 1
ATOM 815 C C . ALA A 1 101 ? 2.356 -4.771 1.377 1.00 96.69 101 ALA A C 1
ATOM 817 O O . ALA A 1 101 ? 3.413 -5.223 0.940 1.00 96.69 101 ALA A O 1
ATOM 818 N N . ILE A 1 102 ? 2.157 -4.536 2.674 1.00 95.69 102 ILE A N 1
ATOM 819 C CA . ILE A 1 102 ? 3.148 -4.762 3.733 1.00 95.69 102 ILE A CA 1
ATOM 820 C C . ILE A 1 102 ? 2.746 -5.896 4.676 1.00 95.69 102 ILE A C 1
ATOM 822 O O . ILE A 1 102 ? 3.253 -5.925 5.790 1.00 95.69 102 ILE A O 1
ATOM 826 N N . LYS A 1 103 ? 1.833 -6.799 4.289 1.00 92.94 103 LYS A N 1
ATOM 827 C CA . LYS A 1 103 ? 1.234 -7.816 5.182 1.00 92.94 103 LYS A CA 1
ATOM 828 C C . LYS A 1 103 ? 2.248 -8.442 6.160 1.00 92.94 103 LYS A C 1
ATOM 830 O O . LYS A 1 103 ? 2.011 -8.465 7.362 1.00 92.94 103 LYS A O 1
ATOM 835 N N . ASN A 1 104 ? 3.417 -8.849 5.664 1.00 91.56 104 ASN A N 1
ATOM 836 C CA . ASN A 1 104 ? 4.468 -9.512 6.453 1.00 91.56 104 ASN A CA 1
ATOM 837 C C . ASN A 1 104 ? 5.220 -8.594 7.443 1.00 91.56 104 ASN A C 1
ATOM 839 O O . ASN A 1 104 ? 5.996 -9.071 8.264 1.00 91.56 104 ASN A O 1
ATOM 843 N N . LYS A 1 105 ? 5.018 -7.281 7.344 1.00 91.56 105 LYS A N 1
ATOM 844 C CA . LYS A 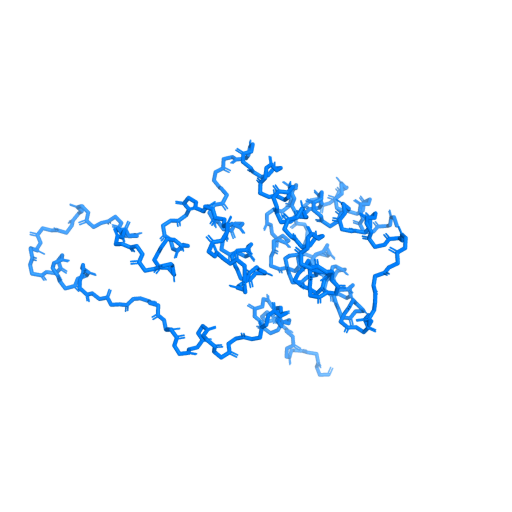1 105 ? 5.662 -6.202 8.107 1.00 91.56 105 LYS A CA 1
ATOM 845 C C . LYS A 1 105 ? 4.659 -5.326 8.862 1.00 91.56 105 LYS A C 1
ATOM 847 O O . LYS A 1 105 ? 5.021 -4.283 9.397 1.00 91.56 105 LYS A O 1
ATOM 852 N N . LEU A 1 106 ? 3.395 -5.746 8.935 1.00 87.31 106 LEU A N 1
ATOM 853 C CA . LEU A 1 106 ? 2.313 -4.941 9.500 1.00 87.31 106 LEU A CA 1
ATOM 854 C C . LEU A 1 106 ? 2.533 -4.555 10.973 1.00 87.31 106 LEU A C 1
ATOM 856 O O . LEU A 1 106 ? 2.146 -3.464 11.395 1.00 87.31 106 LEU A O 1
ATOM 860 N N . ASN A 1 107 ? 3.176 -5.426 11.752 1.00 85.94 107 ASN A N 1
ATOM 861 C CA . ASN A 1 107 ? 3.445 -5.179 13.170 1.00 85.94 107 ASN A CA 1
ATOM 862 C C . ASN A 1 107 ? 4.406 -4.000 13.401 1.00 85.94 107 ASN A C 1
ATOM 864 O O . ASN A 1 107 ? 4.430 -3.445 14.493 1.00 85.94 107 ASN A O 1
ATOM 868 N N . GLU A 1 108 ? 5.167 -3.596 12.381 1.00 82.56 108 GLU A N 1
ATOM 869 C CA . GLU A 1 108 ? 6.173 -2.534 12.475 1.00 82.56 108 GLU A CA 1
ATOM 870 C C . GLU A 1 108 ? 5.617 -1.138 12.135 1.00 82.56 108 GLU A C 1
ATOM 872 O O . GLU A 1 108 ? 6.346 -0.150 12.225 1.00 82.56 108 GLU A O 1
ATOM 877 N N . ILE A 1 109 ? 4.340 -1.031 11.737 1.00 88.94 109 ILE A N 1
ATOM 878 C CA . ILE A 1 109 ? 3.743 0.232 11.279 1.00 88.94 109 ILE A CA 1
ATOM 879 C C . ILE A 1 109 ? 2.414 0.520 11.940 1.00 88.94 109 ILE A C 1
ATOM 881 O O . ILE A 1 109 ? 1.489 -0.274 11.837 1.00 88.94 109 ILE A O 1
ATOM 885 N N . GLU A 1 110 ? 2.248 1.722 12.477 1.00 89.50 110 GLU A N 1
ATOM 886 C CA . GLU A 1 110 ? 0.952 2.238 12.920 1.00 89.50 110 GLU A CA 1
ATOM 887 C C . GLU A 1 110 ? 0.112 2.799 11.760 1.00 89.50 110 GLU A C 1
ATOM 889 O O . GLU A 1 110 ? 0.572 3.628 10.973 1.00 89.50 110 GLU A O 1
ATOM 894 N N . LEU A 1 111 ? -1.140 2.345 11.665 1.00 91.25 111 LEU A N 1
ATOM 895 C CA . LEU A 1 111 ? -2.134 2.807 10.695 1.00 91.25 111 LEU A CA 1
ATOM 896 C C . LEU A 1 111 ? -3.338 3.350 11.466 1.00 91.25 111 LEU A C 1
ATOM 898 O O . LEU A 1 111 ? -3.733 2.785 12.488 1.00 91.25 111 LEU A O 1
ATOM 902 N N . ASN A 1 112 ? -3.898 4.463 11.006 1.00 91.06 112 ASN A N 1
ATOM 903 C CA . ASN A 1 112 ? -4.957 5.173 11.716 1.00 91.06 112 ASN A CA 1
ATOM 904 C C . ASN A 1 112 ? -6.352 4.651 11.372 1.00 91.06 112 ASN A C 1
ATOM 906 O O . ASN A 1 112 ? -7.251 4.739 12.213 1.00 91.06 112 ASN A O 1
ATOM 910 N N . GLU A 1 113 ? -6.513 4.106 10.169 1.00 92.69 113 GLU A N 1
ATOM 911 C CA . GLU A 1 113 ? -7.762 3.597 9.630 1.00 92.69 113 GLU A CA 1
ATOM 912 C C . GLU A 1 113 ? -8.342 2.495 10.532 1.00 92.69 113 GLU A C 1
ATOM 914 O O . GLU A 1 113 ? -7.667 1.491 10.790 1.00 92.69 113 GLU A O 1
ATOM 919 N N . PRO A 1 114 ? -9.597 2.636 11.001 1.00 91.81 114 PRO A N 1
ATOM 920 C CA . PRO A 1 114 ? -10.238 1.661 11.880 1.00 91.81 114 PRO A CA 1
ATOM 921 C C . PRO A 1 114 ? -10.211 0.218 11.353 1.00 91.81 114 PRO A C 1
ATOM 923 O O . PRO A 1 114 ? -9.962 -0.707 12.124 1.00 91.81 114 PRO A O 1
ATOM 926 N N . LEU A 1 115 ? -10.387 0.017 10.040 1.00 91.44 115 LEU A N 1
ATOM 927 C CA . LEU A 1 115 ? -10.283 -1.309 9.416 1.00 91.44 115 LEU A CA 1
ATOM 928 C C . LEU A 1 115 ? -8.878 -1.907 9.562 1.00 91.44 115 LEU A C 1
ATOM 930 O O . LEU A 1 115 ? -8.735 -3.087 9.878 1.00 91.44 115 LEU A O 1
ATOM 934 N N . CYS A 1 116 ? -7.836 -1.091 9.400 1.00 93.06 116 CYS A N 1
ATOM 935 C CA . CYS A 1 116 ? -6.458 -1.543 9.557 1.00 93.06 116 CYS A CA 1
ATOM 936 C C . CYS A 1 116 ? -6.155 -1.963 11.003 1.00 93.06 116 CYS A C 1
ATOM 938 O O . CYS A 1 116 ? -5.423 -2.931 11.219 1.00 93.06 116 CYS A O 1
ATOM 940 N N . LYS A 1 117 ? -6.737 -1.264 11.984 1.00 92.44 117 LYS A N 1
ATOM 941 C CA . LYS A 1 117 ? -6.631 -1.592 13.414 1.00 92.44 117 LYS A CA 1
ATOM 942 C C . LYS A 1 117 ? -7.347 -2.897 13.760 1.00 92.44 117 LYS A C 1
ATOM 944 O O . LYS A 1 117 ? -6.777 -3.729 14.463 1.00 92.44 117 LYS A O 1
ATOM 949 N N . LEU A 1 118 ? -8.536 -3.128 13.195 1.00 91.12 118 LEU A N 1
ATOM 950 C CA . LEU A 1 118 ? -9.235 -4.413 13.331 1.00 91.12 118 LEU A CA 1
ATOM 951 C C . LEU A 1 118 ? -8.385 -5.584 12.827 1.00 91.12 118 LEU A C 1
ATOM 953 O O . LEU A 1 118 ? -8.300 -6.609 13.498 1.00 91.12 118 LEU A O 1
ATOM 957 N N . VAL A 1 119 ? -7.708 -5.423 11.685 1.00 90.94 119 VAL A N 1
ATOM 958 C CA . VAL A 1 119 ? -6.814 -6.456 11.130 1.00 90.94 119 VAL A CA 1
ATOM 959 C C . VAL A 1 119 ? -5.654 -6.788 12.079 1.00 90.94 119 VAL A C 1
ATOM 961 O O . VAL A 1 119 ? -5.223 -7.935 12.145 1.00 90.94 119 VAL A O 1
ATOM 964 N N . LYS A 1 120 ? -5.181 -5.821 12.874 1.00 89.75 120 LYS A N 1
ATOM 965 C CA . LYS A 1 120 ? -4.183 -6.051 13.934 1.00 89.75 120 LYS A CA 1
ATOM 966 C C . LYS A 1 120 ? -4.754 -6.675 15.213 1.00 89.75 120 LYS A C 1
ATOM 968 O O . LYS A 1 120 ? -3.999 -6.973 16.135 1.00 89.75 120 LYS A O 1
ATOM 973 N N . GLY A 1 121 ? -6.069 -6.864 15.289 1.00 87.88 121 GLY A N 1
ATOM 974 C CA . GLY A 1 121 ? -6.763 -7.374 16.469 1.00 87.88 121 GLY A CA 1
ATOM 975 C C . GLY A 1 121 ? -7.108 -6.309 17.513 1.00 87.88 121 GLY A C 1
ATOM 976 O O . GLY A 1 121 ? -7.501 -6.660 18.626 1.00 87.88 121 GLY A O 1
ATOM 977 N N . GLU A 1 122 ? -6.982 -5.019 17.190 1.00 89.31 122 GLU A N 1
ATOM 978 C CA . GLU A 1 122 ? -7.453 -3.948 18.069 1.00 89.31 122 GLU A CA 1
ATOM 979 C C . GLU A 1 122 ? -8.987 -3.899 18.074 1.00 89.31 122 GLU A C 1
ATOM 981 O O . GLU A 1 122 ? -9.637 -4.088 17.048 1.00 89.31 122 GLU A O 1
ATOM 986 N N . LYS A 1 123 ? -9.588 -3.599 19.229 1.00 85.31 123 LYS A N 1
ATOM 987 C CA . LYS A 1 123 ? -11.041 -3.417 19.340 1.00 85.31 123 LYS A CA 1
ATOM 988 C C . LYS A 1 123 ? -11.405 -1.975 19.004 1.00 85.31 123 LYS A C 1
ATOM 990 O O . LYS A 1 123 ? -11.253 -1.092 19.845 1.00 85.31 123 LYS A O 1
ATOM 995 N N . VAL A 1 124 ? -11.889 -1.746 17.785 1.00 87.94 124 VAL A N 1
ATOM 996 C CA . VAL A 1 124 ? -12.314 -0.425 17.299 1.00 87.94 124 VAL A CA 1
ATOM 997 C C . VAL A 1 124 ? -13.705 -0.532 16.685 1.00 87.94 124 VAL A C 1
ATOM 999 O O . VAL A 1 124 ? -13.986 -1.473 15.948 1.00 87.94 124 VAL A O 1
ATOM 1002 N N . ASN A 1 125 ? -14.576 0.439 16.965 1.00 83.56 125 ASN A N 1
ATOM 1003 C CA . ASN A 1 125 ? -15.860 0.522 16.280 1.00 83.56 125 ASN A CA 1
ATOM 1004 C C . ASN A 1 125 ? -15.664 1.142 14.887 1.00 83.56 125 ASN A C 1
ATOM 1006 O O . ASN A 1 125 ? -15.202 2.276 14.770 1.00 83.56 125 ASN A O 1
ATOM 1010 N N . ILE A 1 126 ? -16.004 0.387 13.843 1.00 86.12 126 ILE A N 1
ATOM 1011 C CA . ILE A 1 126 ? -15.911 0.828 12.442 1.00 86.12 126 ILE A CA 1
ATOM 1012 C C . ILE A 1 126 ? -17.226 1.407 11.910 1.00 86.12 126 ILE A C 1
ATOM 1014 O O . ILE A 1 126 ? -17.241 2.041 10.858 1.00 86.12 126 ILE A O 1
ATOM 1018 N N . TRP A 1 127 ? -18.333 1.199 12.625 1.00 83.00 127 TRP A N 1
ATOM 1019 C CA . TRP A 1 127 ? -19.662 1.615 12.204 1.00 83.00 127 TRP A CA 1
ATOM 1020 C C . TRP A 1 127 ? -20.138 2.779 13.063 1.00 83.00 127 TRP A C 1
ATOM 1022 O O . TRP A 1 127 ? -20.153 2.699 14.290 1.00 83.00 127 TRP A O 1
ATOM 1032 N N . ASN A 1 128 ? -20.627 3.846 12.432 1.00 82.56 128 ASN A N 1
ATOM 1033 C CA . ASN A 1 128 ? -21.428 4.809 13.174 1.00 82.56 128 ASN A CA 1
ATOM 1034 C C . ASN A 1 128 ? -22.821 4.208 13.434 1.00 82.56 128 ASN A C 1
ATOM 1036 O O . ASN A 1 128 ? -23.716 4.272 12.588 1.00 82.56 128 ASN A O 1
ATOM 1040 N N . SER A 1 129 ? -22.978 3.596 14.605 1.00 83.62 129 SER A N 1
ATOM 1041 C CA . SER A 1 129 ? -24.216 2.982 15.085 1.00 83.62 129 SER A CA 1
ATOM 1042 C C . SER A 1 129 ? -24.986 3.862 16.077 1.00 83.62 129 SER A C 1
ATOM 1044 O O . SER A 1 129 ? -25.895 3.364 16.737 1.00 83.62 129 SER A O 1
ATOM 1046 N N . GLU A 1 130 ? -24.658 5.155 16.200 1.00 85.75 130 GLU A N 1
ATOM 1047 C CA . GLU A 1 130 ? -25.289 6.071 17.171 1.00 85.75 130 GLU A CA 1
ATOM 1048 C C . GLU A 1 130 ? -26.802 6.231 16.954 1.00 85.75 130 GLU A C 1
ATOM 1050 O O . GLU A 1 130 ? -27.552 6.499 17.888 1.00 85.75 130 GLU A O 1
ATOM 1055 N N . TRP A 1 131 ? -27.268 6.019 15.723 1.00 87.88 131 TRP A N 1
ATOM 1056 C CA . TRP A 1 131 ? -28.683 6.085 15.354 1.00 87.88 131 TRP A CA 1
ATOM 1057 C C . TRP A 1 131 ? -29.488 4.834 15.755 1.00 87.88 131 TRP A C 1
ATOM 1059 O O . TRP A 1 131 ? -30.717 4.838 15.660 1.00 87.88 131 TRP A O 1
ATOM 1069 N N . ILE A 1 132 ? -28.834 3.756 16.202 1.00 87.44 132 ILE A N 1
ATOM 1070 C CA . ILE A 1 132 ? -29.495 2.503 16.583 1.00 87.44 132 ILE A CA 1
ATOM 1071 C C . ILE A 1 132 ? -29.933 2.583 18.050 1.00 87.44 132 ILE A C 1
ATOM 1073 O O . ILE A 1 132 ? -29.127 2.471 18.968 1.00 87.44 132 ILE A O 1
ATOM 1077 N N . SER A 1 133 ? -31.240 2.701 18.285 1.00 89.31 133 SER A N 1
ATOM 1078 C CA . SER A 1 133 ? -31.822 2.758 19.638 1.00 89.31 133 SER A CA 1
ATOM 1079 C C . SER A 1 133 ? -31.886 1.399 20.352 1.00 89.31 133 SER A C 1
ATOM 1081 O O . SER A 1 133 ? -32.052 1.328 21.571 1.00 89.31 133 SER A O 1
ATOM 1083 N N . SER A 1 134 ? -31.764 0.296 19.609 1.00 91.81 134 SER A N 1
ATOM 1084 C CA . SER A 1 134 ? -31.854 -1.060 20.153 1.00 91.81 134 SER A CA 1
ATOM 1085 C C . SER A 1 134 ? -30.515 -1.538 20.711 1.00 91.81 134 SER A C 1
ATOM 1087 O O . SER A 1 134 ? -29.647 -1.995 19.969 1.00 91.81 134 SER A O 1
ATOM 1089 N N . CYS A 1 135 ? -30.398 -1.562 22.041 1.00 85.94 135 CYS A N 1
ATOM 1090 C CA . CYS A 1 135 ? -29.222 -2.088 22.745 1.00 85.94 135 CYS A CA 1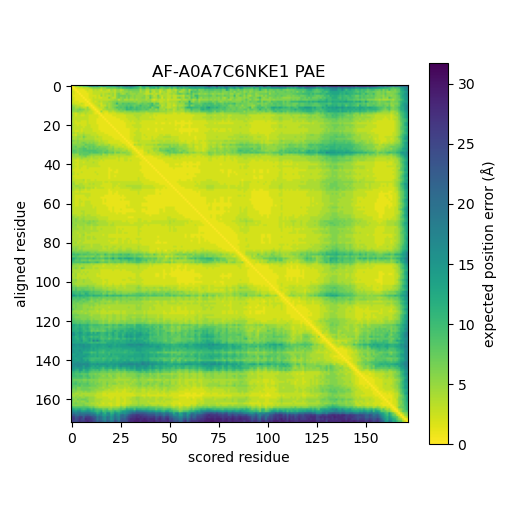
ATOM 1091 C C . CYS A 1 135 ? -28.878 -3.543 22.355 1.00 85.94 135 CYS A C 1
ATOM 1093 O O . CYS A 1 135 ? -27.711 -3.933 22.358 1.00 85.94 135 CYS A O 1
ATOM 1095 N N . LYS A 1 136 ? -29.880 -4.355 21.984 1.00 89.12 136 LYS A N 1
ATOM 1096 C CA . LYS A 1 136 ? -29.658 -5.731 21.514 1.00 89.12 136 LYS A CA 1
ATOM 1097 C C . LYS A 1 136 ? -28.889 -5.760 20.190 1.00 89.12 136 LYS A C 1
ATOM 1099 O O . LYS A 1 136 ? -28.005 -6.595 20.037 1.00 89.12 136 LYS A O 1
ATOM 1104 N N . LEU A 1 137 ? -29.223 -4.872 19.252 1.00 85.44 137 LEU A N 1
ATOM 1105 C CA . LEU A 1 137 ? -28.560 -4.811 17.947 1.00 85.44 137 LEU A CA 1
ATOM 1106 C C . LEU A 1 137 ? -27.137 -4.269 18.074 1.00 85.44 137 LEU A C 1
ATOM 1108 O O . LEU A 1 137 ? -26.227 -4.859 17.503 1.00 85.44 137 LEU A O 1
ATOM 1112 N N . THR A 1 138 ? -26.929 -3.228 18.885 1.00 83.56 138 THR A N 1
ATOM 1113 C CA . THR A 1 138 ? -25.591 -2.669 19.133 1.00 83.56 138 THR A CA 1
ATOM 1114 C C . THR A 1 138 ? -24.640 -3.730 19.694 1.00 83.56 138 THR A C 1
ATOM 1116 O O . THR A 1 138 ? -23.571 -3.950 19.140 1.00 83.56 138 THR A O 1
ATOM 1119 N N . LYS A 1 139 ? -25.075 -4.500 20.704 1.00 83.94 139 LYS A N 1
ATOM 1120 C CA . LYS A 1 139 ? -24.268 -5.591 21.286 1.00 83.94 139 LYS A CA 1
ATOM 1121 C C . LYS A 1 139 ? -23.918 -6.700 20.289 1.00 83.94 139 LYS A C 1
ATOM 1123 O O . LYS A 1 139 ? -22.846 -7.294 20.384 1.00 83.94 139 LYS A O 1
ATOM 1128 N N . LEU A 1 140 ? -24.825 -7.020 19.364 1.00 85.19 140 LEU A N 1
ATOM 1129 C CA . LEU A 1 140 ? -24.552 -7.991 18.300 1.00 85.19 140 LEU A CA 1
ATOM 1130 C C . LEU A 1 140 ? -23.521 -7.459 17.299 1.00 85.19 140 LEU A C 1
ATOM 1132 O O . LEU A 1 140 ? -22.646 -8.209 16.886 1.00 85.19 140 LEU A O 1
ATOM 1136 N N . MET A 1 141 ? -23.589 -6.175 16.943 1.00 80.06 141 MET A N 1
ATOM 1137 C CA . MET A 1 141 ? -22.592 -5.550 16.069 1.00 80.06 141 MET A CA 1
ATOM 1138 C C . MET A 1 141 ? -21.208 -5.482 16.724 1.00 80.06 141 MET A C 1
ATOM 1140 O O . MET A 1 141 ? -20.222 -5.791 16.065 1.00 80.06 141 MET A O 1
ATOM 1144 N N . ASP A 1 142 ? -21.137 -5.157 18.018 1.00 77.69 142 ASP A N 1
ATOM 1145 C CA . ASP A 1 142 ? -19.874 -5.066 18.770 1.00 77.69 142 ASP A CA 1
ATOM 1146 C C . ASP A 1 142 ? -19.179 -6.426 18.963 1.00 77.69 142 ASP A C 1
ATOM 1148 O O . ASP A 1 142 ? -17.983 -6.485 19.248 1.00 77.69 142 ASP A O 1
ATOM 1152 N N . SER A 1 143 ? -19.933 -7.526 18.861 1.00 77.50 143 SER A N 1
ATOM 1153 C CA . SER A 1 143 ? -19.428 -8.895 19.038 1.00 77.50 143 SER A CA 1
ATOM 1154 C C . SER A 1 143 ? -19.145 -9.622 17.725 1.00 77.50 143 SER A C 1
ATOM 1156 O O . SER A 1 143 ? -18.569 -10.710 17.755 1.00 77.50 143 SER A O 1
ATOM 1158 N N . ALA A 1 144 ? -19.531 -9.044 16.587 1.00 78.06 144 ALA A N 1
ATOM 1159 C CA . ALA A 1 144 ? -19.277 -9.629 15.282 1.00 78.06 144 ALA A CA 1
ATOM 1160 C C . ALA A 1 144 ? -17.793 -9.493 14.914 1.00 78.06 144 ALA A C 1
ATOM 1162 O O . ALA A 1 144 ? -17.209 -8.415 15.029 1.00 78.06 144 ALA A O 1
ATOM 1163 N N . ASP A 1 145 ? -17.191 -10.591 14.452 1.00 80.62 145 ASP A N 1
ATOM 1164 C CA . ASP A 1 145 ? -15.893 -10.540 13.785 1.00 80.62 145 ASP A CA 1
ATOM 1165 C C . ASP A 1 145 ? -16.119 -10.217 12.304 1.00 80.62 145 ASP A C 1
ATOM 1167 O O . ASP A 1 145 ? -16.953 -10.835 11.637 1.00 80.62 145 ASP A O 1
ATOM 1171 N N . PHE A 1 146 ? -15.404 -9.213 11.807 1.00 82.81 146 PHE A N 1
ATOM 1172 C CA . PHE A 1 146 ? -15.520 -8.724 10.433 1.00 82.81 146 PHE A CA 1
ATOM 1173 C C . PHE A 1 146 ? -14.324 -9.133 9.569 1.00 82.81 146 PHE A C 1
ATOM 1175 O O . PHE A 1 146 ? -14.350 -8.908 8.358 1.00 82.81 146 PHE A O 1
ATOM 1182 N N . ILE A 1 147 ? -13.275 -9.706 10.170 1.00 87.56 147 ILE A N 1
ATOM 1183 C CA . ILE A 1 147 ? -12.040 -10.061 9.475 1.00 87.56 147 ILE A CA 1
ATOM 1184 C C . ILE A 1 147 ? -11.957 -11.577 9.328 1.00 87.56 147 ILE A C 1
ATOM 1186 O O . ILE A 1 147 ? -11.848 -12.321 10.297 1.00 87.56 147 ILE A O 1
ATOM 1190 N N . ASP A 1 148 ? -11.950 -12.029 8.079 1.00 90.19 148 ASP A N 1
ATOM 1191 C CA . ASP A 1 148 ? -11.667 -13.416 7.726 1.00 90.19 148 ASP A CA 1
ATOM 1192 C C . ASP A 1 148 ? -10.149 -13.656 7.824 1.00 90.19 148 ASP A C 1
ATOM 1194 O O . ASP A 1 148 ? -9.393 -13.368 6.890 1.00 90.19 148 ASP A O 1
ATOM 1198 N N . LYS A 1 149 ? -9.693 -14.084 9.008 1.00 88.31 149 LYS A N 1
ATOM 1199 C CA . LYS A 1 149 ? -8.263 -14.281 9.305 1.00 88.31 149 LYS A CA 1
ATOM 1200 C C . LYS A 1 149 ? -7.647 -15.398 8.475 1.00 88.31 149 LYS A C 1
ATOM 1202 O O . LYS A 1 149 ? -6.518 -15.237 8.030 1.00 88.31 149 LYS A O 1
ATOM 1207 N N . ASP A 1 150 ? -8.404 -16.457 8.200 1.00 91.00 150 ASP A N 1
ATOM 1208 C CA . ASP A 1 150 ? -7.934 -17.582 7.391 1.00 91.00 150 ASP A CA 1
ATOM 1209 C C . ASP A 1 150 ? -7.588 -17.103 5.973 1.00 91.00 150 ASP A C 1
ATOM 1211 O O . ASP A 1 150 ? -6.472 -17.309 5.493 1.00 91.00 150 ASP A O 1
ATOM 1215 N N . LYS A 1 151 ? -8.480 -16.327 5.337 1.00 90.81 151 LYS A N 1
ATOM 1216 C CA . LYS A 1 151 ? -8.177 -15.708 4.033 1.00 90.81 151 LYS A CA 1
ATOM 1217 C C . LYS A 1 151 ? -7.035 -14.710 4.094 1.00 90.81 151 LYS A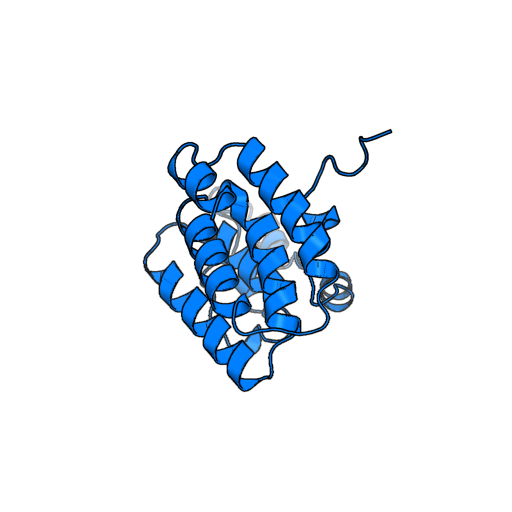 C 1
ATOM 1219 O O . LYS A 1 151 ? -6.274 -14.589 3.131 1.00 90.81 151 LYS A O 1
ATOM 1224 N N . LEU A 1 152 ? -6.937 -13.950 5.185 1.00 88.81 152 LEU A N 1
ATOM 1225 C CA . LEU A 1 152 ? -5.835 -13.017 5.350 1.00 88.81 152 LEU A CA 1
ATOM 1226 C C . LEU A 1 152 ? -4.510 -13.770 5.407 1.00 88.81 152 LEU A C 1
ATOM 1228 O O . LEU A 1 152 ? -3.580 -13.333 4.739 1.00 88.81 152 LEU A O 1
ATOM 1232 N N . ASP A 1 153 ? -4.428 -14.882 6.133 1.00 89.69 153 ASP A N 1
ATOM 1233 C CA . ASP A 1 153 ? -3.226 -15.702 6.285 1.00 89.69 153 ASP A CA 1
ATOM 1234 C C . ASP A 1 153 ? -2.843 -16.411 4.981 1.00 89.69 153 ASP A C 1
ATOM 1236 O O . ASP A 1 153 ? -1.667 -16.378 4.608 1.00 89.69 153 ASP A O 1
ATOM 1240 N N . GLU A 1 154 ? -3.822 -16.911 4.224 1.00 92.56 154 GLU A N 1
ATOM 1241 C CA . GLU A 1 154 ? -3.635 -17.505 2.890 1.00 92.56 154 GLU A CA 1
ATOM 1242 C C . GLU A 1 154 ? -3.144 -16.502 1.831 1.00 92.56 154 GLU A C 1
ATOM 1244 O O . GLU A 1 154 ? -2.503 -16.892 0.853 1.00 92.56 154 GLU A O 1
ATOM 1249 N N . ALA A 1 155 ? -3.417 -15.203 2.003 1.00 91.75 155 ALA A N 1
ATOM 1250 C CA . ALA A 1 155 ? -3.071 -14.194 1.005 1.00 91.75 155 ALA A CA 1
ATOM 1251 C C . ALA A 1 155 ? -1.551 -14.077 0.775 1.00 91.75 155 ALA A C 1
ATOM 1253 O O . ALA A 1 155 ? -0.765 -13.861 1.702 1.00 91.75 155 ALA A O 1
ATOM 1254 N N . GLU A 1 156 ? -1.124 -14.122 -0.485 1.00 94.06 156 GLU A N 1
ATOM 1255 C CA . GLU A 1 156 ? 0.289 -13.973 -0.836 1.00 94.06 156 GLU A CA 1
ATOM 1256 C C . GLU A 1 156 ? 0.828 -12.566 -0.498 1.00 94.06 156 GLU A C 1
ATOM 1258 O O . GLU A 1 156 ? 0.084 -11.579 -0.559 1.00 94.06 156 GLU A O 1
ATOM 1263 N N . PRO A 1 157 ? 2.133 -12.412 -0.196 1.00 92.44 157 PRO A N 1
ATOM 1264 C CA . PRO A 1 157 ? 2.723 -11.101 0.097 1.00 92.44 157 PRO A CA 1
ATOM 1265 C C . PRO A 1 157 ? 2.606 -10.098 -1.059 1.00 92.44 157 PRO A C 1
ATOM 1267 O O . PRO A 1 157 ? 2.488 -8.896 -0.829 1.00 92.44 157 PRO A O 1
ATOM 1270 N N . ILE A 1 158 ? 2.627 -10.588 -2.302 1.00 96.50 158 ILE A N 1
ATOM 1271 C CA . ILE A 1 158 ? 2.474 -9.774 -3.510 1.00 96.50 158 ILE A CA 1
ATOM 1272 C C . ILE A 1 158 ? 0.985 -9.702 -3.859 1.00 96.50 158 ILE A C 1
ATOM 1274 O O . ILE A 1 158 ? 0.307 -10.723 -3.923 1.00 96.50 158 ILE A O 1
ATOM 1278 N N . ILE A 1 159 ? 0.474 -8.497 -4.104 1.00 96.25 159 ILE A N 1
ATOM 1279 C CA . ILE A 1 159 ? -0.944 -8.287 -4.423 1.00 96.25 159 ILE A CA 1
ATOM 1280 C C . ILE A 1 159 ? -1.235 -8.777 -5.840 1.00 96.25 159 ILE A C 1
ATOM 1282 O O . ILE A 1 159 ? -0.633 -8.315 -6.817 1.00 96.25 159 ILE A O 1
ATOM 1286 N N . ASN A 1 160 ? -2.212 -9.670 -5.975 1.00 93.75 160 ASN A N 1
ATOM 1287 C CA . ASN A 1 160 ? -2.612 -10.176 -7.277 1.00 93.75 160 ASN A CA 1
ATOM 1288 C C . ASN A 1 160 ? -3.468 -9.142 -8.021 1.00 93.75 160 ASN A C 1
ATOM 1290 O O . ASN A 1 160 ? -4.303 -8.446 -7.447 1.00 93.75 160 ASN A O 1
ATOM 1294 N N . SER A 1 161 ? -3.326 -9.080 -9.347 1.00 92.44 161 SER A N 1
ATOM 1295 C CA . SER A 1 161 ? -4.187 -8.236 -10.180 1.00 92.44 161 SER A CA 1
ATOM 1296 C C . SER A 1 161 ? -5.684 -8.530 -10.043 1.00 92.44 161 SER A C 1
ATOM 1298 O O . SER A 1 161 ? -6.483 -7.619 -10.236 1.00 92.44 161 SER A O 1
ATOM 1300 N N . LEU A 1 162 ? -6.067 -9.758 -9.688 1.00 91.44 162 LEU A N 1
ATOM 1301 C CA . LEU A 1 162 ? -7.462 -10.141 -9.459 1.00 91.44 162 LEU A CA 1
ATOM 1302 C C . LEU A 1 162 ? -8.085 -9.433 -8.244 1.00 91.44 162 LEU A C 1
ATOM 1304 O O . LEU A 1 162 ? -9.297 -9.257 -8.222 1.00 91.44 162 LEU A O 1
ATOM 1308 N N . GLU A 1 163 ? -7.280 -8.964 -7.283 1.00 91.38 163 GLU A N 1
ATOM 1309 C CA . GLU A 1 163 ? -7.774 -8.253 -6.092 1.00 91.38 163 GLU A CA 1
ATOM 1310 C C . GLU A 1 163 ? -8.315 -6.853 -6.421 1.00 91.38 163 GLU A C 1
ATOM 1312 O O . GLU A 1 163 ? -9.131 -6.311 -5.682 1.00 91.38 163 GLU A O 1
ATOM 1317 N N . PHE A 1 164 ? -7.868 -6.248 -7.528 1.00 90.31 164 PHE A N 1
ATOM 1318 C CA . PHE A 1 164 ? -8.229 -4.868 -7.869 1.00 90.31 164 PHE A CA 1
ATOM 1319 C C . PHE A 1 164 ? -8.721 -4.659 -9.300 1.00 90.31 164 PHE A C 1
ATOM 1321 O O . PHE A 1 164 ? -9.312 -3.620 -9.604 1.00 90.31 164 PHE A O 1
ATOM 1328 N N . ASN A 1 165 ? -8.470 -5.599 -10.208 1.00 85.44 165 ASN A N 1
ATOM 1329 C CA . ASN A 1 165 ? -8.885 -5.487 -11.597 1.00 85.44 165 ASN A CA 1
ATOM 1330 C C . ASN A 1 165 ? -10.179 -6.269 -11.842 1.00 85.44 165 ASN A C 1
ATOM 1332 O O . ASN A 1 165 ? -10.158 -7.387 -12.356 1.00 85.44 165 ASN A O 1
ATOM 1336 N N . LEU A 1 166 ? -11.306 -5.627 -11.533 1.00 74.38 166 LEU A N 1
ATOM 1337 C CA . LEU A 1 166 ? -12.657 -6.179 -11.700 1.00 74.38 166 LEU A CA 1
ATOM 1338 C C . LEU A 1 166 ? -12.973 -6.632 -13.140 1.00 74.38 166 LEU A C 1
ATOM 1340 O O . LEU A 1 166 ? -13.838 -7.475 -13.340 1.00 74.38 166 LEU A O 1
ATOM 1344 N N . PHE A 1 167 ? -12.266 -6.105 -14.147 1.00 69.50 167 PHE A N 1
ATOM 1345 C CA . PHE A 1 167 ? -12.521 -6.386 -15.567 1.00 69.50 167 PHE A CA 1
ATOM 1346 C C . PHE A 1 167 ? -11.454 -7.274 -16.224 1.00 69.50 167 PHE A C 1
ATOM 1348 O O . PHE A 1 167 ? -11.421 -7.399 -17.447 1.00 69.50 167 PHE A O 1
ATOM 1355 N N . ALA A 1 168 ? -10.575 -7.912 -15.441 1.00 58.38 168 ALA A N 1
ATOM 1356 C CA . ALA A 1 168 ? -9.512 -8.771 -15.971 1.00 58.38 168 ALA A CA 1
ATOM 1357 C C . ALA A 1 168 ? -10.030 -9.977 -16.783 1.00 58.38 168 ALA A C 1
ATOM 1359 O O . ALA A 1 168 ? -9.295 -10.490 -17.622 1.00 58.38 168 ALA A O 1
ATOM 1360 N N . GLN A 1 169 ? -11.276 -10.406 -16.551 1.00 48.81 169 GLN A N 1
ATOM 1361 C CA . GLN A 1 169 ? -11.898 -11.571 -17.195 1.00 48.81 169 GLN A CA 1
ATOM 1362 C C . GLN A 1 169 ? -12.636 -11.255 -18.511 1.00 48.81 169 GLN A C 1
ATOM 1364 O O . GLN A 1 169 ? -13.065 -12.176 -19.192 1.00 48.81 169 GLN A O 1
ATOM 1369 N N . ALA A 1 170 ? -12.780 -9.982 -18.902 1.00 42.16 170 ALA A N 1
ATOM 1370 C CA . ALA A 1 170 ? -13.599 -9.592 -20.062 1.00 42.16 170 ALA A CA 1
ATOM 1371 C C . ALA A 1 170 ? -12.821 -9.461 -21.389 1.00 42.16 170 ALA A C 1
ATOM 1373 O O . ALA A 1 170 ? -13.361 -8.965 -22.374 1.00 42.16 170 ALA A O 1
ATOM 1374 N N . SER A 1 171 ? -11.547 -9.855 -21.431 1.00 36.06 171 SER A N 1
ATOM 1375 C CA . SER A 1 171 ? -10.759 -9.867 -22.672 1.00 36.06 171 SER A CA 1
ATOM 1376 C C . SER A 1 171 ? -10.746 -11.284 -23.247 1.00 36.06 171 SER A C 1
ATOM 1378 O O . SER A 1 171 ? -9.815 -12.041 -22.974 1.00 36.06 171 SER A O 1
ATOM 1380 N N . GLY A 1 172 ? -11.827 -11.635 -23.950 1.00 33.72 172 GLY A N 1
ATOM 1381 C CA . GLY A 1 172 ? -11.875 -12.782 -24.864 1.00 33.72 172 GLY A CA 1
ATOM 1382 C C . GLY A 1 172 ? -11.109 -12.519 -26.154 1.00 33.72 172 GLY A C 1
ATOM 1383 O O . GLY A 1 172 ? -10.906 -11.326 -26.484 1.00 33.72 172 GLY A O 1
#

Mean predicted aligned error: 5.46 Å

Solvent-accessible surface area (backbone atoms only — not comparable to full-atom values): 10376 Å² total; per-residue (Å²): 124,61,70,60,52,47,42,72,77,43,61,69,36,69,68,49,49,53,53,46,48,57,46,36,66,56,55,71,74,57,88,67,74,58,87,61,46,62,58,51,52,54,50,45,52,53,50,30,76,74,16,74,81,35,31,59,54,38,30,27,44,45,10,48,56,45,73,53,43,56,73,69,56,32,55,54,50,52,52,52,51,52,67,61,51,70,78,51,78,91,46,47,76,51,49,51,37,47,48,55,32,36,55,93,53,47,92,80,56,92,66,86,35,50,68,55,34,43,76,74,68,47,94,64,86,79,67,92,56,86,85,59,85,51,67,69,58,53,56,51,60,76,67,54,83,88,73,64,58,69,63,58,69,70,51,62,59,51,56,59,66,76,82,70,40,88,64,73,83,73,76,126

Nearest PDB structures (foldseek):
  7r08-assembly1_D  TM=8.127E-01  e=6.951E-06  Escherichia phage P2
  7r08-assembly1_C  TM=8.262E-01  e=2.042E-05  Escherichia phage P2
  7r08-assembly1_A  TM=8.322E-01  e=5.177E-05  Escherichia phage P2

pLDDT: mean 89.25, std 9.65, range [33.72, 97.88]

Radius of gyration: 17.85 Å; Cα contacts (8 Å, |Δi|>4): 132; chains: 1; bounding box: 52×33×48 Å

Secondary structure (DSSP, 8-state):
-HHHHHHHHSTT-HHHHHHHHHHHHHHTT--S--TTHHHHHHHHHHHHHH-GGGHHHHHHHHHHHHHTS-HHHHHHHHHHHHHHHTTSSS-HHHHHHHHHHTGGGGGG----SHHHHHHTT-----S--TT---HHHHHHHHH-----HHHHHHS-SSPPGGGT-TTTT---

Foldseek 3Di:
DVLLVCCVVPAQDPVSLVVLQVVLVVLLPDQADDPCNVVVLVSLLVSCLRHVNNLQSSLLSVLSVLVRDDPVVNLVSLVVSVVVCVPDPPCLSNLVSSCLSCVVPLVVDDDDHQVSCVLVVHQDDNDPCVVPPDPVVVVVSSPDRPDPVVVSVVDDNRDDPVVPVPCPPVDD